Protein AF-A0A2S9GQF3-F1 (afdb_monomer_lite)

Radius of gyration: 12.43 Å; chains: 1; bounding box: 25×30×28 Å

Structure (mmCIF, N/CA/C/O backbone):
data_AF-A0A2S9GQF3-F1
#
_entry.id   AF-A0A2S9GQF3-F1
#
loop_
_atom_site.group_PDB
_atom_site.id
_atom_site.type_symbol
_atom_site.label_atom_id
_atom_site.label_alt_id
_atom_site.label_comp_id
_atom_site.label_asym_id
_atom_site.label_entity_id
_atom_site.label_seq_id
_atom_site.pdbx_PDB_ins_code
_atom_site.Cartn_x
_atom_site.Cartn_y
_atom_site.Cartn_z
_atom_site.occupancy
_atom_site.B_iso_or_equiv
_atom_site.auth_seq_id
_atom_site.auth_comp_id
_atom_site.auth_asym_id
_atom_site.auth_atom_id
_atom_site.pdbx_PDB_model_num
ATOM 1 N N . VAL A 1 1 ? 10.406 8.455 -11.481 1.00 57.16 1 VAL A N 1
ATOM 2 C CA . VAL A 1 1 ? 9.382 7.568 -12.074 1.00 57.16 1 VAL A CA 1
ATOM 3 C C . VAL A 1 1 ? 8.077 7.901 -11.380 1.00 57.16 1 VAL A C 1
ATOM 5 O O . VAL A 1 1 ? 8.082 7.976 -10.157 1.00 57.16 1 VAL A O 1
ATOM 8 N N . ASP A 1 2 ? 7.018 8.193 -12.131 1.00 81.69 2 ASP A N 1
ATOM 9 C CA . ASP A 1 2 ? 5.704 8.454 -11.538 1.00 81.69 2 ASP A CA 1
ATOM 10 C C . ASP A 1 2 ? 5.023 7.108 -11.280 1.00 81.69 2 ASP A C 1
ATOM 12 O O . ASP A 1 2 ? 4.757 6.353 -12.216 1.00 81.69 2 ASP A O 1
ATOM 16 N N . VAL A 1 3 ? 4.795 6.789 -10.007 1.00 85.06 3 VAL A N 1
ATOM 17 C CA . VAL A 1 3 ? 4.071 5.586 -9.575 1.00 85.06 3 VAL A CA 1
ATOM 18 C C . VAL A 1 3 ? 2.723 5.975 -8.995 1.00 85.06 3 VAL A C 1
ATOM 20 O O . VAL A 1 3 ? 2.564 7.035 -8.390 1.00 85.06 3 VAL A O 1
ATOM 23 N N . SER A 1 4 ? 1.729 5.119 -9.177 1.00 88.19 4 SER A N 1
ATOM 24 C CA . SER A 1 4 ? 0.396 5.285 -8.605 1.00 88.19 4 SER A CA 1
ATOM 25 C C . SER A 1 4 ? -0.073 3.975 -8.000 1.00 88.19 4 SER A C 1
ATOM 27 O O . SER A 1 4 ? 0.093 2.915 -8.597 1.00 88.19 4 SER A O 1
ATOM 29 N N . PHE A 1 5 ? -0.692 4.057 -6.824 1.00 90.44 5 PHE A N 1
ATOM 30 C CA . PHE A 1 5 ? -1.210 2.903 -6.101 1.00 90.44 5 PHE A CA 1
ATOM 31 C C . PHE A 1 5 ? -2.674 3.135 -5.740 1.00 90.44 5 PHE A C 1
ATOM 33 O O . PHE A 1 5 ? -3.028 4.171 -5.177 1.00 90.44 5 PHE A O 1
ATOM 40 N N . LEU A 1 6 ? -3.516 2.146 -6.021 1.00 92.19 6 LEU A N 1
ATOM 41 C CA . LEU A 1 6 ? -4.859 2.047 -5.471 1.00 92.19 6 LEU A CA 1
ATOM 42 C C . LEU A 1 6 ? -4.827 1.075 -4.298 1.00 92.19 6 LEU A C 1
ATOM 44 O O . LEU A 1 6 ? -4.398 -0.073 -4.439 1.00 92.19 6 LEU A O 1
ATOM 48 N N . ARG A 1 7 ? -5.307 1.532 -3.144 1.00 92.88 7 ARG A N 1
ATOM 49 C CA . ARG A 1 7 ? -5.316 0.752 -1.908 1.00 92.88 7 ARG A CA 1
ATOM 50 C C . ARG A 1 7 ? -6.689 0.765 -1.255 1.00 92.88 7 ARG A C 1
ATOM 52 O O . ARG A 1 7 ? -7.400 1.766 -1.310 1.00 92.88 7 ARG A O 1
ATOM 59 N N . TYR A 1 8 ? -7.033 -0.351 -0.626 1.00 92.06 8 TYR A N 1
ATOM 60 C CA . TYR A 1 8 ? -8.212 -0.495 0.217 1.00 92.06 8 TYR A CA 1
ATOM 61 C C . TYR A 1 8 ? -7.777 -0.545 1.679 1.00 92.06 8 TYR A C 1
ATOM 63 O O . TYR A 1 8 ? -6.953 -1.381 2.048 1.00 92.06 8 TYR A O 1
ATOM 71 N N . ASN A 1 9 ? -8.330 0.337 2.509 1.00 91.75 9 ASN A N 1
ATOM 72 C CA . ASN A 1 9 ? -8.094 0.303 3.946 1.00 91.75 9 ASN A CA 1
ATOM 73 C C . ASN A 1 9 ? -9.131 -0.620 4.590 1.00 91.75 9 ASN A C 1
ATOM 75 O O . ASN A 1 9 ? -10.317 -0.296 4.650 1.00 91.75 9 ASN A O 1
ATOM 79 N N . ASP A 1 10 ? -8.665 -1.770 5.063 1.00 92.25 10 ASP A N 1
ATOM 80 C CA . ASP A 1 10 ? -9.445 -2.720 5.839 1.00 92.25 10 ASP A CA 1
ATOM 81 C C . ASP A 1 10 ? -9.310 -2.368 7.323 1.00 92.25 10 ASP A C 1
ATOM 83 O O . ASP A 1 10 ? -8.279 -2.591 7.963 1.00 92.25 10 ASP A O 1
ATOM 87 N N . HIS A 1 11 ? -10.364 -1.773 7.873 1.00 90.00 11 HIS A N 1
ATOM 88 C CA . HIS A 1 11 ? -10.380 -1.321 9.261 1.00 90.00 11 HIS A CA 1
ATOM 89 C C . HIS A 1 11 ? -10.660 -2.466 10.242 1.00 90.00 11 HIS A C 1
ATOM 91 O O . HIS A 1 11 ? -10.420 -2.302 11.436 1.00 90.00 11 HIS A O 1
ATOM 97 N N . THR A 1 12 ? -11.139 -3.622 9.769 1.00 92.56 12 THR A N 1
ATOM 98 C CA . THR A 1 12 ? -11.387 -4.791 10.620 1.00 92.56 12 THR A CA 1
ATOM 99 C C . THR A 1 12 ? -10.070 -5.387 11.101 1.00 92.56 12 THR A C 1
ATOM 101 O O . THR A 1 12 ? -9.945 -5.724 12.276 1.00 92.56 12 THR A O 1
ATOM 104 N N . ILE A 1 13 ? -9.072 -5.458 10.216 1.00 91.38 13 ILE A N 1
ATOM 105 C CA . ILE A 1 13 ? -7.713 -5.926 10.545 1.00 91.38 13 ILE A CA 1
ATOM 106 C C . ILE A 1 13 ? -6.697 -4.786 10.704 1.00 91.38 13 ILE A C 1
ATOM 108 O O . ILE A 1 13 ? -5.519 -5.044 10.939 1.00 91.38 13 ILE A O 1
ATOM 112 N N . ARG A 1 14 ? -7.149 -3.533 10.569 1.00 91.94 14 ARG A N 1
ATOM 113 C CA . ARG A 1 14 ? -6.331 -2.310 10.616 1.00 91.94 14 ARG A CA 1
ATOM 114 C C . ARG A 1 14 ? -5.116 -2.377 9.684 1.00 91.94 14 ARG A C 1
ATOM 116 O O . ARG A 1 14 ? -3.970 -2.207 10.107 1.00 91.94 14 ARG A O 1
ATOM 123 N N . ALA A 1 15 ? -5.380 -2.606 8.400 1.00 92.19 15 ALA A N 1
ATOM 124 C CA . ALA A 1 15 ? -4.353 -2.673 7.369 1.00 92.19 15 ALA A CA 1
ATOM 125 C C . ALA A 1 15 ? -4.768 -1.981 6.065 1.00 92.19 15 ALA A C 1
ATOM 127 O O . ALA A 1 15 ? -5.944 -1.886 5.723 1.00 92.19 15 ALA A O 1
ATOM 128 N N . SER A 1 16 ? -3.776 -1.547 5.293 1.00 92.06 16 SER A N 1
ATOM 129 C CA . SER A 1 16 ? -3.934 -1.094 3.917 1.00 92.06 16 SER A CA 1
ATOM 130 C C . SER A 1 16 ? -3.522 -2.209 2.960 1.00 92.06 16 SER A C 1
ATOM 132 O O . SER A 1 16 ? -2.369 -2.654 2.960 1.00 92.06 16 SER A O 1
ATOM 1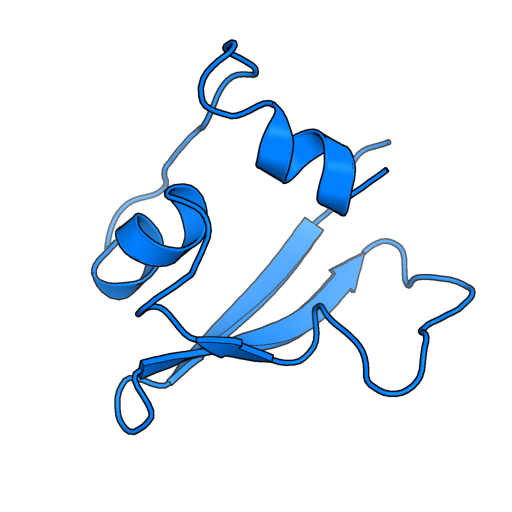34 N N . ARG A 1 17 ? -4.448 -2.642 2.107 1.00 93.12 17 ARG A N 1
ATOM 135 C CA . ARG A 1 17 ? -4.237 -3.673 1.088 1.00 93.12 17 ARG A CA 1
ATOM 136 C C . ARG A 1 17 ? -4.024 -3.044 -0.283 1.00 93.12 17 ARG A C 1
ATOM 138 O O . ARG A 1 17 ? -4.805 -2.184 -0.693 1.00 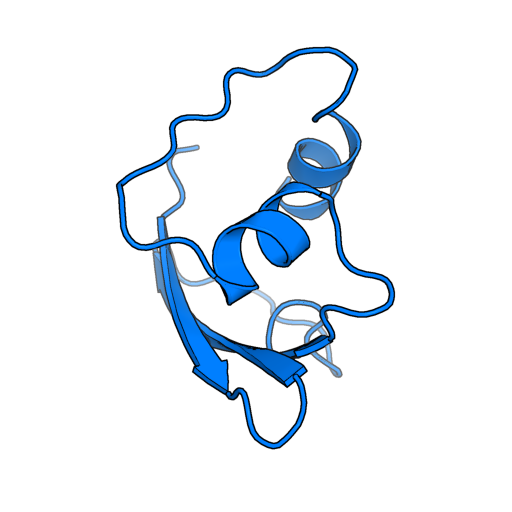93.12 17 ARG A O 1
ATOM 145 N N . LEU A 1 18 ? -2.998 -3.486 -1.004 1.00 93.44 18 LEU A N 1
ATOM 146 C CA . LEU A 1 18 ? -2.776 -3.079 -2.389 1.00 93.44 18 LEU A CA 1
ATOM 147 C C . LEU A 1 18 ? -3.811 -3.737 -3.311 1.00 93.44 18 LEU A C 1
ATOM 149 O O . LEU A 1 18 ? -4.023 -4.947 -3.252 1.00 93.44 18 LEU A O 1
ATOM 153 N N . ILE A 1 19 ? -4.466 -2.923 -4.140 1.00 94.44 19 ILE A N 1
ATOM 154 C CA . ILE A 1 19 ? -5.473 -3.361 -5.117 1.00 94.44 19 ILE A CA 1
ATOM 155 C C . ILE A 1 19 ? -4.924 -3.258 -6.536 1.00 94.44 19 ILE A C 1
ATOM 157 O O . ILE A 1 19 ? -5.105 -4.174 -7.332 1.00 94.44 19 ILE A O 1
ATOM 161 N N . ALA A 1 20 ? -4.259 -2.147 -6.851 1.00 92.62 20 ALA A N 1
ATOM 162 C CA . ALA A 1 20 ? -3.631 -1.941 -8.146 1.00 92.62 20 ALA A CA 1
ATOM 163 C C . ALA A 1 20 ? -2.411 -1.032 -8.015 1.00 92.62 20 ALA A C 1
ATOM 165 O O . ALA A 1 20 ? -2.363 -0.155 -7.152 1.00 92.62 20 ALA A O 1
ATOM 166 N N . GLU A 1 21 ? -1.456 -1.216 -8.912 1.00 93.69 21 GLU A N 1
ATOM 167 C CA . GLU A 1 21 ? -0.272 -0.379 -9.045 1.00 93.69 21 GLU A CA 1
ATOM 168 C C . GLU A 1 21 ? -0.035 -0.058 -10.521 1.00 93.69 21 GLU A C 1
ATOM 170 O O . GLU A 1 21 ? -0.348 -0.860 -11.405 1.00 93.69 21 GLU A O 1
ATOM 175 N N . TRP A 1 22 ? 0.494 1.131 -10.787 1.00 90.38 22 TRP A N 1
ATOM 176 C CA . TRP A 1 22 ? 0.931 1.540 -12.112 1.00 90.38 22 TRP A CA 1
ATOM 177 C C . TRP A 1 22 ? 2.265 2.296 -12.031 1.00 90.38 22 TRP A C 1
ATOM 179 O O . TRP A 1 22 ? 2.367 3.226 -11.227 1.00 90.38 22 TRP A O 1
ATOM 189 N N . PRO A 1 23 ? 3.251 1.969 -12.886 1.00 91.75 23 PRO A N 1
ATOM 190 C CA . PRO A 1 23 ? 3.288 0.776 -13.734 1.00 91.75 23 PRO A CA 1
ATOM 191 C C . PRO A 1 23 ? 3.341 -0.507 -12.888 1.00 91.75 23 PRO A C 1
ATOM 193 O O . PRO A 1 23 ? 3.752 -0.482 -11.731 1.00 91.75 23 PRO A O 1
ATOM 196 N N . VAL A 1 24 ? 2.915 -1.628 -13.470 1.00 88.38 24 VAL A N 1
ATOM 197 C CA . VAL A 1 24 ? 3.000 -2.938 -12.805 1.00 88.38 24 VAL A CA 1
ATOM 198 C C . VAL A 1 24 ? 4.469 -3.288 -12.567 1.00 88.38 24 VAL A C 1
ATOM 200 O O . VAL A 1 24 ? 5.276 -3.195 -13.499 1.00 88.38 24 VAL A O 1
ATOM 203 N N . ARG A 1 25 ? 4.831 -3.685 -11.339 1.00 89.75 25 ARG A N 1
ATOM 204 C CA . ARG A 1 25 ? 6.208 -4.080 -11.025 1.00 89.75 25 ARG A CA 1
ATOM 205 C C . ARG A 1 25 ? 6.581 -5.338 -11.821 1.00 89.75 25 ARG A C 1
ATOM 207 O O . ARG A 1 25 ? 5.835 -6.317 -11.798 1.00 89.75 25 ARG A O 1
ATOM 214 N N . PRO A 1 26 ? 7.744 -5.359 -12.500 1.00 86.81 26 PRO A N 1
ATOM 215 C CA . PRO A 1 26 ? 8.161 -6.515 -13.293 1.00 86.81 26 PRO A CA 1
ATOM 216 C C . PRO A 1 26 ? 8.537 -7.722 -12.423 1.00 86.81 26 PRO A C 1
ATOM 218 O O . PRO A 1 26 ? 8.468 -8.853 -12.895 1.00 86.81 26 PRO A O 1
ATOM 221 N N . GLN A 1 27 ? 8.939 -7.491 -11.169 1.00 87.69 27 GLN A N 1
ATOM 222 C CA . GLN A 1 27 ? 9.208 -8.538 -10.190 1.00 87.69 27 GLN A CA 1
ATOM 223 C C . GLN A 1 27 ? 8.585 -8.169 -8.849 1.00 87.69 27 GLN A C 1
ATOM 225 O O . GLN A 1 27 ? 8.838 -7.092 -8.309 1.00 87.69 27 GLN A O 1
ATOM 230 N N . ILE A 1 28 ? 7.777 -9.086 -8.325 1.00 87.38 28 ILE A N 1
ATOM 231 C CA . ILE A 1 28 ? 7.139 -8.978 -7.019 1.00 87.38 28 ILE A CA 1
ATOM 232 C C . ILE A 1 28 ? 7.743 -10.093 -6.154 1.00 87.38 28 ILE A C 1
ATOM 234 O O . ILE A 1 28 ? 7.591 -11.263 -6.513 1.00 87.38 28 ILE A O 1
ATO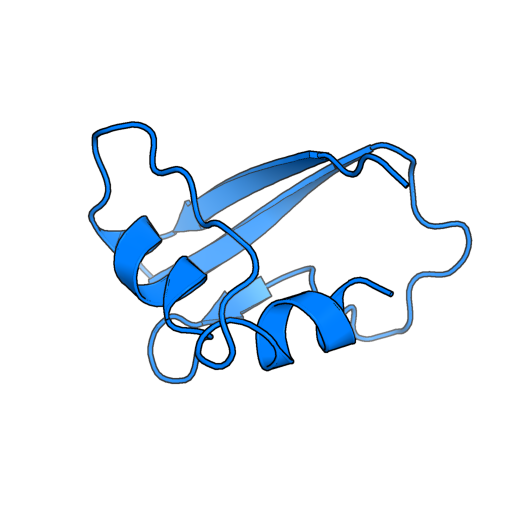M 238 N N . PRO A 1 29 ? 8.480 -9.767 -5.076 1.00 87.19 29 PRO A N 1
ATOM 239 C CA . PRO A 1 29 ? 9.017 -10.780 -4.170 1.00 87.19 29 PRO A CA 1
ATOM 240 C C . PRO A 1 29 ? 7.882 -11.511 -3.440 1.00 87.19 29 PRO A C 1
ATOM 242 O O . PRO A 1 29 ? 6.804 -10.951 -3.258 1.00 87.19 29 PRO A O 1
ATOM 245 N N . ASP A 1 30 ? 8.133 -12.751 -3.016 1.00 86.31 30 ASP A N 1
ATOM 246 C CA . ASP A 1 30 ? 7.198 -13.549 -2.215 1.00 86.31 30 ASP A CA 1
ATOM 247 C C . ASP A 1 30 ? 7.757 -13.724 -0.786 1.00 86.31 30 ASP A C 1
ATOM 249 O O . ASP A 1 30 ? 8.815 -14.346 -0.630 1.00 86.31 30 ASP A O 1
ATOM 253 N N . PRO A 1 31 ? 7.114 -13.160 0.257 1.00 86.12 31 PRO A N 1
ATOM 254 C CA . PRO A 1 31 ? 5.847 -12.421 0.218 1.00 86.12 31 PRO A CA 1
ATOM 255 C C . PRO A 1 31 ? 6.003 -10.970 -0.266 1.00 86.12 31 PRO A C 1
ATOM 257 O O . PRO A 1 31 ? 7.008 -10.316 0.016 1.00 86.12 31 PRO A O 1
ATOM 260 N N . ASP A 1 32 ? 4.975 -10.441 -0.942 1.00 88.31 32 ASP A N 1
ATOM 261 C CA . ASP A 1 32 ? 4.987 -9.056 -1.433 1.00 88.31 32 ASP A CA 1
ATOM 262 C C . ASP A 1 32 ? 4.887 -8.069 -0.258 1.00 88.31 32 ASP A C 1
ATOM 264 O O . ASP A 1 32 ? 3.834 -7.995 0.389 1.00 88.31 32 ASP A O 1
ATOM 268 N N . PRO A 1 33 ? 5.925 -7.251 0.002 1.00 86.50 33 PRO A N 1
ATOM 269 C CA . PRO A 1 33 ? 5.920 -6.299 1.106 1.00 86.50 33 PRO A CA 1
ATOM 270 C C . PRO A 1 33 ? 4.881 -5.186 0.923 1.00 86.50 33 PRO A C 1
ATOM 272 O O . PRO A 1 33 ? 4.514 -4.529 1.896 1.00 86.50 33 PRO A O 1
ATOM 275 N N . LEU A 1 34 ? 4.399 -4.951 -0.303 1.00 87.56 34 LEU A N 1
ATOM 276 C CA . LEU A 1 34 ? 3.366 -3.954 -0.576 1.00 87.56 34 LEU A CA 1
ATOM 277 C C . LEU A 1 34 ? 1.956 -4.549 -0.563 1.00 87.56 34 LEU A C 1
ATOM 279 O O . LEU A 1 34 ? 0.999 -3.781 -0.486 1.00 87.56 34 LEU A O 1
ATOM 283 N N . ALA A 1 35 ? 1.776 -5.872 -0.585 1.00 90.44 35 ALA A N 1
ATOM 284 C CA . ALA A 1 35 ? 0.436 -6.454 -0.676 1.00 90.44 35 ALA A CA 1
ATOM 285 C C . ALA A 1 35 ? -0.451 -6.070 0.518 1.00 90.44 35 ALA A C 1
ATOM 287 O O . ALA A 1 35 ? -1.627 -5.738 0.334 1.00 90.44 35 ALA A O 1
ATOM 288 N N . LEU A 1 36 ? 0.112 -6.063 1.730 1.00 91.88 36 LEU A N 1
ATOM 289 C CA . LEU A 1 36 ? -0.607 -5.755 2.962 1.00 91.88 36 LEU A CA 1
ATOM 290 C C . LEU A 1 36 ? 0.298 -5.019 3.957 1.00 91.88 36 LEU A C 1
ATOM 292 O O . LEU A 1 36 ? 1.344 -5.528 4.341 1.00 91.88 36 LEU A O 1
ATOM 296 N N . VAL A 1 37 ? -0.127 -3.834 4.396 1.00 89.12 37 VAL A N 1
ATOM 297 C CA . VAL A 1 37 ? 0.614 -2.995 5.351 1.00 89.12 37 VAL A CA 1
ATOM 298 C C . VAL A 1 37 ? -0.267 -2.726 6.569 1.00 89.12 37 VAL A C 1
ATOM 300 O O . VAL A 1 37 ? -1.301 -2.075 6.435 1.00 89.12 37 VAL A O 1
ATOM 303 N N . PHE A 1 38 ? 0.118 -3.214 7.750 1.00 89.31 38 PHE A N 1
ATOM 304 C CA . PHE A 1 38 ? -0.615 -2.987 9.004 1.00 89.31 38 PHE A CA 1
ATOM 305 C C . PHE A 1 38 ? -0.321 -1.606 9.582 1.00 89.31 38 PHE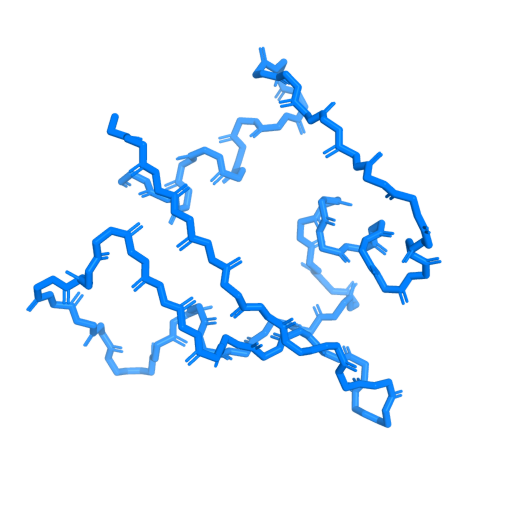 A C 1
ATOM 307 O O . PHE A 1 38 ? 0.843 -1.249 9.720 1.00 89.31 38 PHE A O 1
ATOM 314 N N . PHE A 1 39 ? -1.350 -0.856 9.990 1.00 85.81 39 PHE A N 1
ATOM 315 C CA . PHE A 1 39 ? -1.188 0.530 10.455 1.00 85.81 39 PHE A CA 1
ATOM 316 C C . PHE A 1 39 ? -0.396 0.676 11.764 1.00 85.81 39 PHE A C 1
ATOM 318 O O . PHE A 1 39 ? 0.130 1.755 12.018 1.00 85.81 39 PHE A O 1
ATOM 325 N N . ALA A 1 40 ? -0.293 -0.381 12.579 1.00 80.50 40 ALA A N 1
ATOM 326 C CA . ALA A 1 40 ? 0.372 -0.342 13.886 1.00 80.50 40 ALA A CA 1
ATOM 327 C C . ALA A 1 40 ? 1.872 0.006 13.807 1.00 80.50 40 ALA A C 1
ATOM 329 O O . ALA A 1 40 ? 2.356 0.750 14.655 1.00 80.50 40 ALA A O 1
ATOM 330 N N . ASP A 1 41 ? 2.560 -0.468 12.764 1.00 69.06 41 ASP A N 1
ATOM 331 C CA . ASP A 1 41 ? 4.004 -0.275 12.545 1.00 69.06 41 ASP A CA 1
ATOM 332 C C . ASP A 1 41 ? 4.295 0.412 11.197 1.00 69.06 41 ASP A C 1
ATOM 334 O O . ASP A 1 41 ? 5.411 0.363 10.669 1.00 69.06 41 ASP A O 1
ATOM 338 N N . ALA A 1 42 ? 3.265 0.995 10.576 1.00 68.38 42 ALA A N 1
ATOM 339 C CA . ALA A 1 42 ? 3.395 1.534 9.236 1.00 68.38 42 ALA A CA 1
ATOM 340 C C . ALA A 1 42 ? 4.098 2.892 9.218 1.00 68.38 42 ALA A C 1
ATOM 342 O O . ALA A 1 42 ? 4.067 3.667 10.173 1.00 68.38 42 ALA A O 1
ATOM 343 N N . ASP A 1 43 ? 4.669 3.194 8.054 1.00 72.62 43 ASP A N 1
ATOM 344 C CA . ASP A 1 43 ? 5.152 4.526 7.710 1.00 72.62 43 ASP A CA 1
ATOM 345 C C . ASP A 1 43 ? 4.089 5.600 8.046 1.00 72.62 43 ASP A C 1
ATOM 347 O O . ASP A 1 43 ? 2.893 5.347 7.826 1.00 72.62 43 ASP A O 1
ATOM 351 N N . PRO A 1 44 ? 4.475 6.791 8.546 1.00 72.00 44 PRO A N 1
ATOM 352 C CA . PRO A 1 44 ? 3.549 7.878 8.870 1.00 72.00 44 PRO A CA 1
ATOM 353 C C . PRO A 1 44 ? 2.502 8.181 7.787 1.00 72.00 44 PRO A C 1
ATOM 355 O O . PRO A 1 44 ? 1.379 8.573 8.116 1.00 72.00 44 PRO A O 1
ATOM 358 N N . VAL A 1 45 ? 2.833 7.962 6.509 1.00 75.19 45 VAL A N 1
ATOM 359 C CA . VAL A 1 45 ? 1.899 8.105 5.380 1.00 75.19 45 VAL A CA 1
ATOM 360 C C . VAL A 1 45 ? 0.718 7.130 5.487 1.00 75.19 45 VAL A C 1
ATOM 362 O O . VAL A 1 45 ? -0.439 7.524 5.324 1.00 75.19 45 VAL A O 1
ATOM 365 N N . PHE A 1 46 ? 0.979 5.860 5.802 1.00 76.50 46 PHE A N 1
ATOM 366 C CA . PHE A 1 46 ? -0.065 4.845 5.953 1.00 76.50 46 PHE A CA 1
ATOM 367 C C . PHE A 1 46 ? -0.885 5.069 7.219 1.00 76.50 46 PHE A C 1
ATOM 369 O O . PHE A 1 46 ? -2.111 4.983 7.155 1.00 76.50 46 PHE A O 1
ATOM 376 N N . ALA A 1 47 ? -0.239 5.419 8.333 1.00 79.19 47 ALA A N 1
ATOM 377 C CA . ALA A 1 47 ? -0.936 5.729 9.580 1.00 79.19 47 ALA A CA 1
ATOM 378 C C . ALA A 1 47 ? -1.928 6.896 9.398 1.00 79.19 47 ALA A C 1
ATOM 380 O O . ALA A 1 47 ? -3.079 6.810 9.820 1.00 79.19 47 ALA A O 1
ATOM 381 N N . GLN A 1 48 ? -1.536 7.958 8.682 1.00 78.44 48 GLN A N 1
ATOM 382 C CA . GLN A 1 48 ? -2.440 9.075 8.367 1.00 78.44 48 GLN A CA 1
ATOM 383 C C . GLN A 1 48 ? -3.573 8.674 7.410 1.00 78.44 48 GLN A C 1
ATOM 385 O O . GLN A 1 48 ? -4.681 9.210 7.496 1.00 78.44 48 GLN A O 1
ATOM 390 N N . SER A 1 49 ? -3.329 7.704 6.524 1.00 82.12 49 SER A N 1
ATOM 391 C CA . SER A 1 49 ? -4.342 7.215 5.587 1.00 82.12 49 SER A CA 1
ATOM 392 C C . SER A 1 49 ? -5.475 6.426 6.259 1.00 82.12 49 SER A C 1
ATOM 394 O O . SER A 1 49 ? -6.579 6.412 5.716 1.00 82.12 49 SER A O 1
ATOM 396 N N . GLU A 1 50 ? -5.258 5.829 7.442 1.00 84.75 50 GLU A N 1
ATOM 397 C CA . GLU A 1 50 ? -6.272 5.025 8.157 1.00 84.75 50 GLU A CA 1
ATOM 398 C C . GLU A 1 50 ? -7.568 5.823 8.394 1.00 84.75 50 GLU A C 1
ATOM 400 O O . GLU A 1 50 ? -8.675 5.312 8.230 1.00 84.75 50 GLU A O 1
ATOM 405 N N . HIS A 1 51 ? -7.457 7.113 8.716 1.00 85.00 51 HIS A N 1
ATOM 406 C CA . HIS A 1 51 ? -8.612 7.982 8.978 1.00 85.00 51 HIS A CA 1
ATOM 407 C C . HIS A 1 51 ? -8.740 9.154 7.995 1.00 85.00 51 HIS A C 1
ATOM 409 O O . HIS A 1 51 ? -9.653 9.975 8.122 1.00 85.00 51 HIS A O 1
ATOM 415 N N . GLY A 1 52 ? -7.865 9.225 6.990 1.00 80.44 52 GLY A N 1
ATOM 416 C CA . GLY A 1 52 ? -7.854 10.282 5.986 1.00 80.44 52 GLY A CA 1
ATOM 417 C C . GLY A 1 52 ? -9.147 10.323 5.166 1.00 80.44 52 GLY A C 1
ATOM 418 O O . GLY A 1 52 ? -9.543 9.347 4.536 1.00 80.44 52 GLY A O 1
ATOM 419 N N . LYS 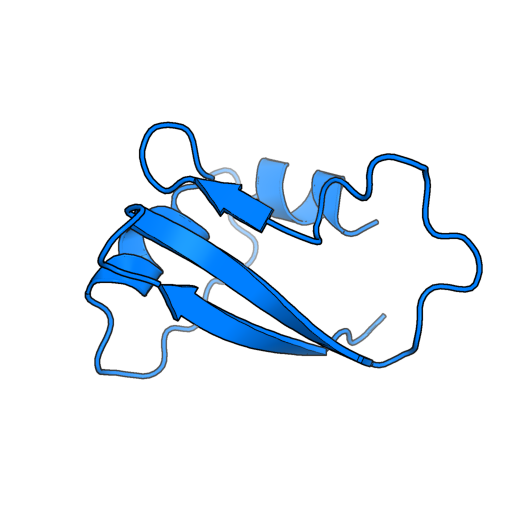A 1 53 ? -9.820 11.479 5.155 1.00 80.38 53 LYS A N 1
ATOM 420 C CA . LYS A 1 53 ? -11.009 11.749 4.314 1.00 80.38 53 LYS A CA 1
ATOM 421 C C . LYS A 1 53 ? -10.769 12.833 3.263 1.00 80.38 53 LYS A C 1
ATOM 423 O O . LYS A 1 53 ? -11.689 13.211 2.544 1.00 80.38 53 LYS A O 1
ATOM 428 N N . LYS A 1 54 ? -9.550 13.366 3.202 1.00 83.06 54 LYS A N 1
ATOM 429 C CA . LYS A 1 54 ? -9.143 14.441 2.296 1.00 83.06 54 LYS A CA 1
ATOM 430 C C . LYS A 1 54 ? -7.849 14.038 1.591 1.00 83.06 54 LYS A C 1
ATOM 432 O O . LYS A 1 54 ? -7.057 13.316 2.197 1.00 83.06 54 LYS A O 1
ATOM 437 N N . PRO A 1 55 ? -7.624 14.496 0.350 1.00 81.50 55 PRO A N 1
ATOM 438 C CA . PRO A 1 55 ? -6.361 14.260 -0.332 1.00 81.50 55 PRO A CA 1
ATOM 439 C C . PRO A 1 55 ? -5.210 14.876 0.469 1.00 81.50 55 PRO A C 1
ATOM 441 O O . PRO A 1 55 ? -5.315 16.003 0.955 1.00 81.50 55 PRO A O 1
ATOM 444 N N . MET 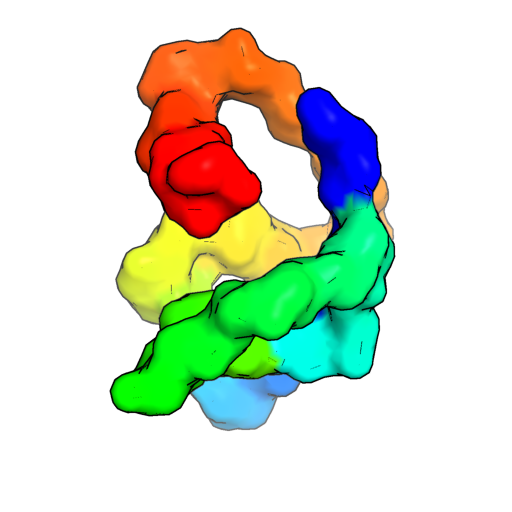A 1 56 ? -4.120 14.124 0.597 1.00 79.19 56 MET A N 1
ATOM 445 C CA . MET A 1 56 ? -2.896 14.547 1.272 1.00 79.19 56 MET A CA 1
ATOM 446 C C . MET A 1 56 ? -1.758 14.548 0.261 1.00 79.19 56 MET A C 1
ATOM 448 O O . MET A 1 56 ? -1.634 13.619 -0.535 1.00 79.19 56 MET A O 1
ATOM 452 N N . VAL A 1 57 ? -0.942 15.598 0.283 1.00 79.12 57 VAL A N 1
ATOM 453 C CA . VAL A 1 57 ? 0.224 15.731 -0.592 1.00 79.12 57 VAL A CA 1
ATOM 454 C C . VAL A 1 57 ? 1.454 15.783 0.296 1.00 79.12 57 VAL A C 1
ATOM 456 O O . VAL A 1 57 ? 1.659 16.762 1.010 1.00 79.12 57 VAL A O 1
ATOM 459 N N . PHE A 1 58 ? 2.262 14.729 0.252 1.00 72.75 58 PHE A N 1
ATOM 460 C CA . PHE A 1 58 ? 3.546 14.675 0.939 1.00 72.75 58 PHE A CA 1
ATOM 461 C C . PHE A 1 58 ? 4.628 15.152 -0.026 1.00 72.75 58 PHE A C 1
ATOM 463 O O . PHE A 1 58 ? 4.749 14.634 -1.138 1.00 72.75 58 PHE A O 1
ATOM 470 N N . ARG A 1 59 ? 5.390 16.170 0.373 1.00 68.50 59 ARG A N 1
ATOM 471 C CA . ARG A 1 59 ? 6.588 16.592 -0.357 1.00 68.50 59 ARG A CA 1
ATOM 472 C C . ARG A 1 59 ? 7.788 15.826 0.205 1.00 68.50 59 ARG A C 1
ATOM 474 O O . ARG A 1 59 ? 7.775 15.543 1.399 1.00 68.50 59 ARG A O 1
ATOM 481 N N . PRO A 1 60 ? 8.797 15.488 -0.617 1.00 59.81 60 PRO A N 1
ATOM 482 C CA . PRO A 1 60 ? 10.019 14.867 -0.126 1.00 59.81 60 PRO A CA 1
ATOM 483 C C . PRO A 1 60 ? 10.733 15.830 0.828 1.00 59.81 60 PRO A C 1
ATOM 485 O O . PRO A 1 60 ? 11.397 16.779 0.419 1.00 59.81 60 PRO A O 1
ATOM 488 N N . GLU A 1 61 ? 10.542 15.583 2.115 1.00 57.69 61 GLU A N 1
ATOM 489 C CA . GLU A 1 61 ? 11.247 16.193 3.238 1.00 57.69 61 GLU A CA 1
ATOM 490 C C . GLU A 1 61 ? 11.990 15.072 3.989 1.00 57.69 61 GLU A C 1
ATOM 492 O O . GLU A 1 61 ? 11.583 13.910 3.879 1.00 57.69 61 GLU A O 1
ATOM 497 N N . PRO A 1 62 ? 13.041 15.364 4.783 1.00 58.06 62 PRO A N 1
ATOM 498 C CA . PRO A 1 62 ? 13.832 14.340 5.482 1.00 58.06 62 PRO A CA 1
ATOM 499 C C . PRO A 1 62 ? 13.001 13.349 6.320 1.00 58.06 62 PRO A C 1
ATOM 501 O O . PRO A 1 62 ? 13.417 12.217 6.527 1.00 58.06 62 PRO A O 1
ATOM 504 N N . ALA A 1 63 ? 11.804 13.749 6.763 1.00 58.56 63 ALA A N 1
ATOM 505 C CA . ALA A 1 63 ? 10.861 12.918 7.515 1.00 58.56 63 ALA A CA 1
ATOM 506 C C . ALA A 1 63 ? 10.072 11.887 6.670 1.00 58.56 63 ALA A C 1
ATOM 508 O O . ALA A 1 63 ? 9.361 11.061 7.231 1.00 58.56 63 ALA A O 1
ATOM 509 N N . THR A 1 64 ? 10.169 11.937 5.337 1.00 52.28 64 THR A N 1
ATOM 510 C CA . THR A 1 64 ? 9.468 11.046 4.379 1.00 52.28 64 THR A CA 1
ATOM 511 C C . THR A 1 64 ? 10.431 10.198 3.537 1.00 52.28 64 THR A C 1
ATOM 513 O O . THR A 1 64 ? 10.016 9.501 2.610 1.00 52.28 64 THR A O 1
ATOM 516 N N . ASP A 1 65 ? 11.727 10.261 3.854 1.00 59.50 65 ASP A N 1
ATOM 517 C CA . ASP A 1 65 ? 12.805 9.624 3.092 1.00 59.50 65 ASP A CA 1
ATOM 518 C C . ASP A 1 65 ? 12.721 8.085 3.131 1.00 59.50 65 ASP A C 1
ATOM 520 O O . ASP A 1 65 ? 13.010 7.405 2.146 1.00 59.50 65 ASP A O 1
ATOM 524 N N . ASP A 1 66 ? 12.232 7.521 4.238 1.00 60.78 66 ASP A N 1
ATOM 525 C CA . ASP A 1 66 ? 12.067 6.071 4.392 1.00 60.78 66 ASP A CA 1
ATOM 526 C C . ASP A 1 66 ? 10.964 5.499 3.487 1.00 60.78 66 ASP A C 1
ATOM 528 O O . ASP A 1 66 ? 11.113 4.397 2.949 1.00 60.78 66 ASP A O 1
ATOM 532 N N . TYR A 1 67 ? 9.902 6.269 3.221 1.00 59.34 67 TYR A N 1
ATOM 533 C CA . TYR A 1 67 ? 8.883 5.897 2.238 1.00 59.34 67 TYR A CA 1
ATOM 534 C C . TYR A 1 67 ? 9.462 5.900 0.817 1.00 59.34 67 TYR A C 1
ATOM 536 O O . TYR A 1 67 ? 9.225 4.968 0.049 1.00 59.34 67 TYR A O 1
ATOM 544 N N . GLN A 1 68 ? 10.278 6.908 0.480 1.00 59.06 68 GLN A N 1
ATOM 545 C CA . GLN A 1 68 ? 10.943 7.004 -0.826 1.00 59.06 68 GLN A CA 1
ATOM 546 C C . GLN A 1 68 ? 11.925 5.849 -1.081 1.00 59.06 68 GLN A C 1
ATOM 548 O O . GLN A 1 68 ? 12.010 5.357 -2.206 1.00 59.06 68 GLN A O 1
ATOM 553 N N . LYS A 1 69 ? 12.622 5.361 -0.048 1.00 59.78 69 LYS A N 1
ATOM 554 C CA . LYS A 1 69 ? 13.514 4.189 -0.154 1.00 59.78 69 LYS A CA 1
ATOM 555 C C . LYS A 1 69 ? 12.775 2.867 -0.336 1.00 59.78 69 LYS A C 1
ATOM 557 O O . LYS A 1 69 ? 13.359 1.923 -0.846 1.00 59.78 69 LYS A O 1
ATOM 562 N N . ARG A 1 70 ? 11.512 2.771 0.087 1.00 60.19 70 ARG A N 1
ATOM 563 C CA . ARG A 1 70 ? 10.697 1.559 -0.105 1.00 60.19 70 ARG A CA 1
ATOM 564 C C . ARG A 1 70 ? 10.102 1.438 -1.507 1.00 60.19 70 ARG A C 1
ATOM 566 O O . ARG A 1 70 ? 9.674 0.347 -1.872 1.00 60.19 70 ARG A O 1
ATOM 573 N N . ILE A 1 71 ? 10.032 2.537 -2.260 1.00 60.81 71 ILE A N 1
ATOM 574 C CA . ILE A 1 71 ? 9.419 2.574 -3.597 1.00 60.81 71 ILE A CA 1
ATOM 575 C C . ILE A 1 71 ? 10.433 2.556 -4.754 1.00 60.81 71 ILE A C 1
ATOM 577 O O . ILE A 1 71 ? 10.011 2.299 -5.880 1.00 60.81 71 ILE A O 1
ATOM 581 N N . ASN A 1 72 ? 11.717 2.843 -4.498 1.00 49.00 72 ASN A N 1
ATOM 582 C CA . ASN A 1 72 ? 12.800 2.836 -5.495 1.00 49.00 72 ASN A CA 1
ATOM 583 C C . ASN A 1 72 ? 13.655 1.572 -5.411 1.00 49.00 72 ASN A C 1
ATOM 585 O O . ASN A 1 72 ? 14.002 1.176 -4.278 1.00 49.00 72 ASN A O 1
#

Sequence (72 aa):
VDVSFLRYNDHTIRASRLIAEWPVRPQIPDPDPLALVFFADADPVFAQSEHGKKPMVFRPEPATDDYQKRIN

Foldseek 3Di:
DDKDWDWDQDVVQQKIATDDIPPDDPDADVVRPRGIGHLVPDQPVSVCVNPDPDDDDDDDDPSCVVVVVVVD

Secondary structure (DSSP, 8-state):
---EEEEEEETTTTEEEEEEEESPPS---SS-TTTEEEGGG--HHHHHHTT--S-------GGGHHHHHHH-

pLDDT: mean 80.21, std 12.69, range [49.0, 94.44]